Protein AF-A0A535ZVC8-F1 (afdb_monomer_lite)

Structure (mmCIF, N/CA/C/O backbone):
data_AF-A0A535ZVC8-F1
#
_entry.id   AF-A0A535ZVC8-F1
#
loop_
_atom_site.group_PDB
_atom_site.id
_atom_site.type_symbol
_atom_site.label_atom_id
_atom_site.label_alt_id
_atom_site.label_comp_id
_atom_site.label_asym_id
_atom_site.label_enti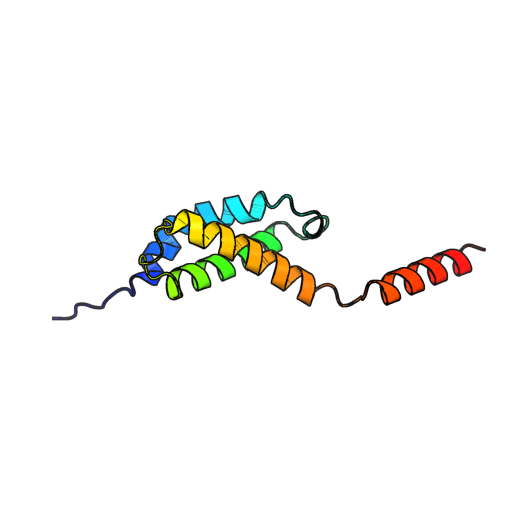ty_id
_atom_site.label_seq_id
_atom_site.pdbx_PDB_ins_code
_atom_site.Cartn_x
_atom_site.Cartn_y
_atom_site.Cartn_z
_atom_site.occupancy
_atom_site.B_iso_or_equiv
_atom_site.auth_seq_id
_atom_site.auth_comp_id
_atom_site.auth_asym_id
_atom_site.auth_atom_id
_atom_site.pdbx_PDB_model_num
ATOM 1 N N . MET A 1 1 ? -34.920 -11.542 12.411 1.00 43.00 1 MET A N 1
ATOM 2 C CA . MET A 1 1 ? -33.874 -12.585 12.354 1.00 43.00 1 MET A CA 1
ATOM 3 C C . MET A 1 1 ? -33.188 -12.516 10.999 1.00 43.00 1 MET A C 1
ATOM 5 O O . MET A 1 1 ? -33.712 -13.069 10.047 1.00 43.00 1 MET A O 1
ATOM 9 N N . ALA A 1 2 ? -32.083 -11.775 10.923 1.00 40.78 2 ALA A N 1
ATOM 10 C CA . ALA A 1 2 ? -31.003 -11.908 9.942 1.00 40.78 2 ALA A CA 1
ATOM 11 C C . ALA A 1 2 ? -29.940 -10.880 10.354 1.00 40.78 2 ALA A C 1
ATOM 13 O O . ALA A 1 2 ? -29.898 -9.765 9.845 1.00 40.78 2 ALA A O 1
ATOM 14 N N . ASP A 1 3 ? -29.157 -11.236 11.369 1.00 43.00 3 ASP A N 1
ATOM 15 C CA . ASP A 1 3 ? -27.874 -10.597 11.646 1.00 43.00 3 ASP A CA 1
ATOM 16 C C . ASP A 1 3 ? -26.942 -10.981 10.486 1.00 43.00 3 ASP A C 1
ATOM 18 O O . ASP A 1 3 ? -26.263 -12.008 10.520 1.00 43.00 3 ASP A O 1
ATOM 22 N N . SER A 1 4 ? -27.033 -10.257 9.365 1.00 41.69 4 SER A N 1
ATOM 23 C CA . SER A 1 4 ? -26.106 -10.431 8.251 1.00 41.69 4 SER A CA 1
ATOM 24 C C . SER A 1 4 ? -24.811 -9.748 8.655 1.00 41.69 4 SER A C 1
ATOM 26 O O . SER A 1 4 ? -24.599 -8.572 8.359 1.00 41.69 4 SER A O 1
ATOM 28 N N . ALA A 1 5 ? -23.998 -10.492 9.399 1.00 46.59 5 ALA A N 1
ATOM 29 C CA . ALA A 1 5 ? -22.661 -10.125 9.812 1.00 46.59 5 ALA A CA 1
ATOM 30 C C . ALA A 1 5 ? -21.904 -9.519 8.627 1.00 46.59 5 ALA A C 1
ATOM 32 O O . ALA A 1 5 ? -21.394 -10.239 7.766 1.00 46.59 5 ALA A O 1
ATOM 33 N N . VAL A 1 6 ? -21.822 -8.188 8.589 1.00 49.19 6 VAL A N 1
ATOM 34 C CA . VAL A 1 6 ? -20.789 -7.516 7.813 1.00 49.19 6 VAL A CA 1
ATOM 35 C C . VAL A 1 6 ? -19.491 -8.083 8.378 1.00 49.19 6 VAL A C 1
ATOM 37 O O . VAL A 1 6 ? -19.241 -7.942 9.582 1.00 49.19 6 VAL A O 1
ATOM 40 N N . PRO A 1 7 ? -18.695 -8.830 7.595 1.00 59.12 7 PRO A N 1
ATOM 41 C CA . PRO A 1 7 ? -17.460 -9.362 8.127 1.00 59.12 7 PRO A CA 1
ATOM 42 C C . PRO A 1 7 ? -16.654 -8.158 8.607 1.00 59.12 7 PRO A C 1
ATOM 44 O O . PRO A 1 7 ? -16.460 -7.220 7.846 1.00 59.12 7 PRO A O 1
ATOM 47 N N . VAL A 1 8 ? -16.171 -8.175 9.854 1.00 62.00 8 VAL A N 1
ATOM 48 C CA . VAL A 1 8 ? -15.422 -7.070 10.504 1.00 62.00 8 VAL A CA 1
ATOM 49 C C . VAL A 1 8 ? -14.289 -6.497 9.619 1.00 62.00 8 VAL A C 1
ATOM 51 O O . VAL A 1 8 ? -13.787 -5.398 9.849 1.00 62.00 8 VAL A O 1
ATOM 54 N N . GLY A 1 9 ? -13.859 -7.243 8.596 1.00 67.75 9 GLY A N 1
ATOM 55 C CA . GLY A 1 9 ? -12.979 -6.763 7.537 1.00 67.75 9 GLY A CA 1
ATOM 56 C C . GLY A 1 9 ? -13.546 -5.614 6.688 1.00 67.75 9 GLY A C 1
ATOM 57 O O . GLY A 1 9 ? -12.792 -4.689 6.400 1.00 67.75 9 GLY A O 1
ATOM 58 N N . ASP A 1 10 ? -14.824 -5.624 6.317 1.00 79.38 10 ASP A N 1
ATOM 59 C CA . ASP A 1 10 ? -15.406 -4.684 5.348 1.00 79.38 10 ASP A CA 1
ATOM 60 C C . ASP A 1 10 ? -15.544 -3.269 5.934 1.00 79.38 10 ASP A C 1
ATOM 62 O O . ASP A 1 10 ? -15.073 -2.306 5.324 1.00 79.38 10 ASP A O 1
ATOM 66 N N . ASP A 1 11 ? -16.017 -3.135 7.177 1.00 87.50 11 ASP A N 1
ATOM 67 C CA . ASP A 1 11 ? -16.062 -1.840 7.880 1.00 87.50 11 ASP A CA 1
ATOM 68 C C . ASP A 1 11 ? -14.666 -1.233 8.061 1.00 87.50 11 ASP A C 1
ATOM 70 O O . ASP A 1 11 ? -14.449 -0.028 7.901 1.00 87.50 11 ASP A O 1
ATOM 74 N N . ARG A 1 12 ? -13.669 -2.081 8.349 1.00 88.12 12 ARG A N 1
ATOM 75 C CA . ARG A 1 12 ? -12.271 -1.647 8.475 1.00 88.12 12 ARG A CA 1
ATOM 76 C C . ARG A 1 12 ? -11.704 -1.158 7.153 1.00 88.12 12 ARG A C 1
ATOM 78 O O . ARG A 1 12 ? -10.909 -0.218 7.173 1.00 88.12 12 ARG A O 1
ATOM 85 N N . ILE A 1 13 ? -12.084 -1.782 6.036 1.00 93.88 13 ILE A N 1
ATOM 86 C CA . ILE A 1 13 ? -11.691 -1.330 4.699 1.00 93.88 13 ILE A CA 1
ATOM 87 C C . ILE A 1 13 ? -12.246 0.072 4.480 1.00 93.88 13 ILE A C 1
ATOM 89 O O . ILE A 1 13 ? -11.455 0.988 4.263 1.00 93.88 13 ILE A O 1
ATOM 93 N N . ILE A 1 14 ? -13.562 0.255 4.622 1.00 93.94 14 ILE A N 1
ATOM 94 C CA . ILE A 1 14 ? -14.238 1.537 4.377 1.00 93.94 14 ILE A CA 1
ATOM 95 C C . ILE A 1 14 ? -13.630 2.647 5.242 1.00 93.94 14 ILE A C 1
ATOM 97 O O . ILE A 1 14 ? -13.216 3.683 4.717 1.00 93.94 14 ILE A O 1
ATOM 101 N N . ALA A 1 15 ? -13.466 2.399 6.545 1.00 93.75 15 ALA A N 1
ATOM 102 C CA . ALA A 1 15 ? -12.906 3.367 7.487 1.00 93.75 15 ALA A CA 1
ATOM 103 C C . ALA A 1 15 ? -11.455 3.790 7.170 1.00 93.75 15 ALA A C 1
ATOM 105 O O . ALA A 1 15 ? -11.014 4.849 7.611 1.00 93.75 15 ALA A O 1
ATOM 106 N N . HIS A 1 16 ? -10.699 2.988 6.408 1.00 95.94 16 HIS A N 1
ATOM 107 C CA . HIS A 1 16 ? -9.276 3.223 6.133 1.00 95.94 16 HIS A CA 1
ATOM 108 C C . HIS A 1 16 ? -8.958 3.437 4.646 1.00 95.94 16 HIS A C 1
ATOM 110 O O . HIS A 1 16 ? -7.781 3.486 4.278 1.00 95.94 16 HIS A O 1
ATOM 116 N N . LEU A 1 17 ? -9.965 3.626 3.785 1.00 95.31 17 LEU A N 1
ATOM 117 C CA . LEU A 1 17 ? -9.762 3.871 2.350 1.00 95.31 17 LEU A CA 1
ATOM 118 C C . LEU A 1 17 ? -8.871 5.094 2.090 1.00 95.31 17 LEU A C 1
ATOM 120 O O . LEU A 1 17 ? -7.844 4.992 1.415 1.00 95.31 17 LEU A O 1
ATOM 124 N N . GLN A 1 18 ? -9.223 6.246 2.671 1.00 95.94 18 GLN A N 1
ATOM 125 C CA . GLN A 1 18 ? -8.456 7.487 2.492 1.00 95.94 18 GLN A CA 1
ATOM 126 C C . GLN A 1 18 ? -7.054 7.380 3.096 1.00 95.94 18 GLN A C 1
ATOM 128 O O . GLN A 1 18 ? -6.083 7.888 2.533 1.00 95.94 18 GLN A O 1
ATOM 133 N N . PHE A 1 19 ? -6.928 6.647 4.203 1.00 95.69 19 PHE A N 1
ATOM 134 C CA . PHE A 1 19 ? -5.64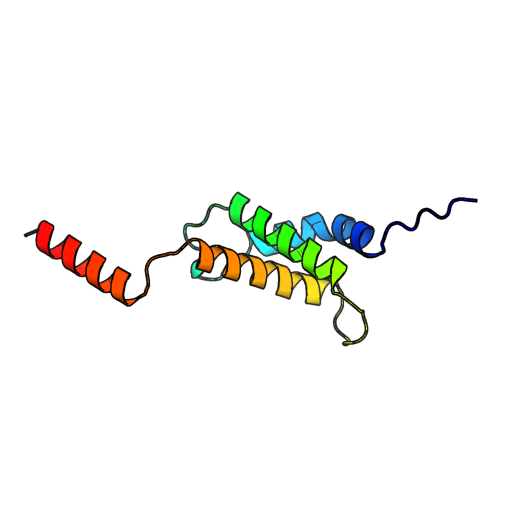3 6.347 4.815 1.00 95.69 19 PHE A CA 1
ATOM 135 C C . PHE A 1 19 ? -4.739 5.540 3.874 1.00 95.69 19 PHE A C 1
ATOM 137 O O . PHE A 1 19 ? -3.602 5.941 3.628 1.00 95.69 19 PHE A O 1
ATOM 144 N N . ALA A 1 20 ? -5.232 4.440 3.297 1.00 95.62 20 ALA A N 1
ATOM 145 C CA . ALA A 1 20 ? -4.450 3.622 2.373 1.00 95.62 20 ALA A CA 1
ATOM 146 C C . ALA A 1 20 ? -4.072 4.394 1.105 1.00 95.62 20 ALA A C 1
ATOM 148 O O . ALA A 1 20 ? -2.921 4.321 0.673 1.00 95.62 20 ALA A O 1
ATOM 149 N N . ARG A 1 21 ? -4.992 5.207 0.566 1.00 96.38 21 ARG A N 1
ATOM 150 C CA . ARG A 1 21 ? -4.704 6.096 -0.567 1.00 96.38 21 ARG A CA 1
ATOM 151 C C . ARG A 1 21 ? -3.592 7.090 -0.236 1.00 96.38 21 ARG A C 1
ATOM 153 O O . ARG A 1 21 ? -2.689 7.282 -1.050 1.00 96.38 21 ARG A O 1
ATOM 160 N N . ALA A 1 22 ? -3.619 7.693 0.952 1.00 95.81 22 ALA A N 1
ATOM 161 C CA . ALA A 1 22 ? -2.582 8.618 1.400 1.00 95.81 22 ALA A CA 1
ATOM 162 C C . ALA A 1 22 ? -1.225 7.922 1.594 1.00 95.81 22 ALA A C 1
ATOM 164 O O . ALA A 1 22 ? -0.205 8.451 1.154 1.00 95.81 22 ALA A O 1
ATOM 165 N N . VAL A 1 23 ? -1.204 6.730 2.203 1.00 95.00 23 VAL A N 1
ATOM 166 C CA . VAL A 1 23 ? 0.021 5.931 2.372 1.00 95.00 23 VAL A CA 1
ATOM 167 C C . VAL A 1 23 ? 0.620 5.570 1.014 1.00 95.00 23 VAL A C 1
ATOM 169 O O . VAL A 1 23 ? 1.817 5.763 0.818 1.00 95.00 23 VAL A O 1
ATOM 172 N N . ALA A 1 24 ? -0.202 5.102 0.074 1.00 94.06 24 ALA A N 1
ATOM 173 C CA . ALA A 1 24 ? 0.233 4.745 -1.270 1.00 94.06 24 ALA A CA 1
ATOM 174 C C . ALA A 1 24 ? 0.783 5.956 -2.037 1.00 94.06 24 ALA A C 1
ATOM 176 O O . ALA A 1 24 ? 1.917 5.915 -2.510 1.00 94.06 24 ALA A O 1
ATOM 177 N N . SER A 1 25 ? 0.028 7.062 -2.059 1.00 89.81 25 SER A N 1
ATOM 178 C CA . SER A 1 25 ? 0.389 8.303 -2.767 1.00 89.81 25 SER A CA 1
ATOM 179 C C . SER A 1 25 ? 1.685 8.940 -2.258 1.00 89.81 25 SER A C 1
ATOM 181 O O . SER A 1 25 ? 2.345 9.660 -2.998 1.00 89.81 25 SER A O 1
ATOM 183 N N . ARG A 1 26 ? 2.030 8.720 -0.983 1.00 88.00 26 ARG A N 1
ATOM 184 C CA . ARG A 1 26 ? 3.226 9.273 -0.327 1.00 88.00 26 ARG A CA 1
ATOM 185 C C . ARG A 1 26 ? 4.365 8.256 -0.229 1.00 88.00 26 ARG A C 1
ATOM 187 O O . ARG A 1 26 ? 5.265 8.425 0.591 1.00 88.00 26 ARG A O 1
ATOM 194 N N . SER A 1 27 ? 4.324 7.172 -1.003 1.00 83.88 27 SER A N 1
ATOM 195 C CA . SE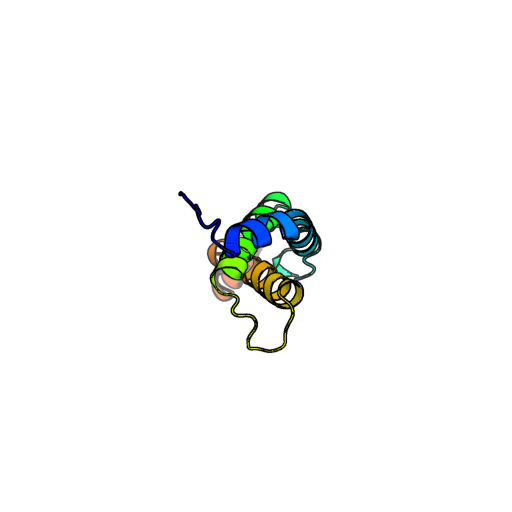R A 1 27 ? 5.373 6.152 -0.966 1.00 83.88 27 SER A CA 1
ATOM 196 C C . SER A 1 27 ? 6.690 6.724 -1.494 1.00 83.88 27 SER A C 1
ATOM 198 O O . SER A 1 27 ? 6.847 6.935 -2.689 1.00 83.88 27 SER A O 1
ATOM 200 N N . ILE A 1 28 ? 7.641 6.960 -0.588 1.00 81.81 28 ILE A N 1
ATOM 201 C CA . ILE A 1 28 ? 8.958 7.547 -0.892 1.00 81.81 28 ILE A CA 1
ATOM 202 C C . ILE A 1 28 ? 10.027 6.512 -1.281 1.00 81.81 28 ILE A C 1
ATOM 204 O O . ILE A 1 28 ? 11.192 6.875 -1.449 1.00 81.81 28 ILE A O 1
ATOM 208 N N . ASP A 1 29 ? 9.673 5.224 -1.391 1.00 88.50 29 ASP A N 1
ATOM 209 C CA . ASP A 1 29 ? 10.639 4.193 -1.784 1.00 88.50 29 ASP A CA 1
ATOM 210 C C . ASP A 1 29 ? 11.178 4.503 -3.193 1.00 88.50 29 ASP A C 1
ATOM 212 O O . ASP A 1 29 ? 10.385 4.771 -4.101 1.00 88.50 29 ASP A O 1
ATOM 216 N N . PRO A 1 30 ? 12.504 4.457 -3.419 1.00 85.19 30 PRO A N 1
ATOM 217 C CA . PRO A 1 30 ? 13.085 4.729 -4.730 1.00 85.19 30 PRO A CA 1
ATOM 218 C C . PRO A 1 30 ? 12.520 3.865 -5.861 1.00 85.19 30 PRO A C 1
ATOM 220 O O . PRO A 1 30 ? 12.529 4.307 -7.005 1.00 85.19 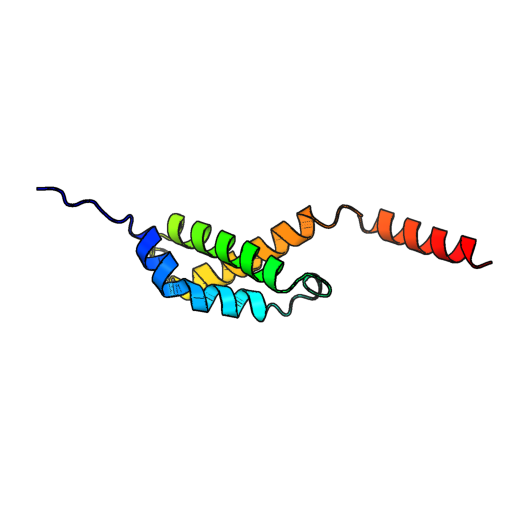30 PRO A O 1
ATOM 223 N N . ARG A 1 31 ? 12.013 2.662 -5.562 1.00 82.94 31 ARG A N 1
ATOM 224 C CA . ARG A 1 31 ? 11.395 1.763 -6.550 1.00 82.94 31 ARG A CA 1
ATOM 225 C C . ARG A 1 31 ? 10.048 2.266 -7.056 1.00 82.94 31 ARG A C 1
ATOM 227 O O . ARG A 1 31 ? 9.633 1.864 -8.132 1.00 82.94 31 ARG A O 1
ATOM 234 N N . CYS A 1 32 ? 9.384 3.148 -6.312 1.00 83.88 32 CYS A N 1
ATOM 235 C CA . CYS A 1 32 ? 8.154 3.792 -6.761 1.00 83.88 32 CYS A CA 1
ATOM 236 C C . CYS A 1 32 ? 8.423 4.930 -7.761 1.00 83.88 32 CYS A C 1
ATOM 238 O O . CYS A 1 32 ? 7.479 5.473 -8.331 1.00 83.88 32 CYS A O 1
ATOM 240 N N . ARG A 1 33 ? 9.688 5.329 -7.981 1.00 83.00 33 ARG A N 1
ATOM 241 C CA . ARG A 1 33 ? 10.027 6.379 -8.951 1.00 83.00 33 ARG A CA 1
ATOM 242 C C . ARG A 1 33 ? 9.695 5.904 -10.366 1.00 83.00 33 ARG A C 1
ATOM 244 O O . ARG A 1 33 ? 10.216 4.890 -10.811 1.00 83.00 33 ARG A O 1
ATOM 251 N N . GLY A 1 34 ? 8.862 6.673 -11.064 1.00 82.06 34 GLY A N 1
ATOM 252 C CA . GLY A 1 34 ? 8.429 6.376 -12.432 1.00 82.06 34 GLY A CA 1
ATOM 253 C C . GLY A 1 34 ? 7.191 5.480 -12.534 1.00 82.06 34 GLY A C 1
ATOM 254 O O . GLY A 1 34 ? 6.712 5.266 -13.641 1.00 82.06 34 GLY A O 1
ATOM 255 N N . ALA A 1 35 ? 6.652 4.986 -11.415 1.00 85.25 35 ALA A N 1
ATOM 256 C CA . ALA A 1 35 ? 5.364 4.299 -11.408 1.00 85.25 35 ALA A CA 1
ATOM 257 C C . ALA A 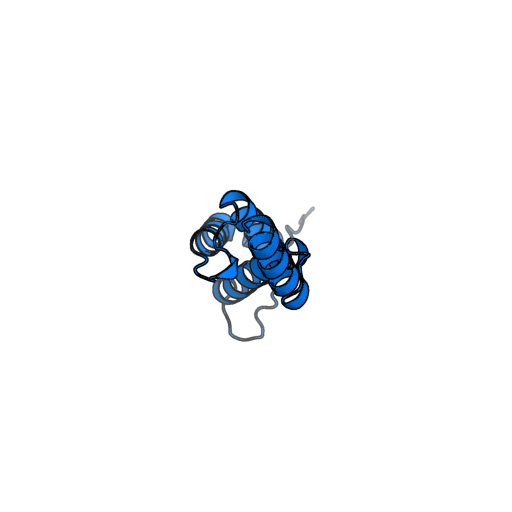1 35 ? 4.204 5.306 -11.467 1.00 85.25 35 ALA A C 1
ATOM 259 O O . ALA A 1 35 ? 4.293 6.387 -10.876 1.00 85.25 35 ALA A O 1
ATOM 260 N N . ASP A 1 36 ? 3.110 4.936 -12.139 1.00 86.31 36 ASP A N 1
ATOM 261 C CA . ASP A 1 36 ? 1.885 5.735 -12.141 1.00 86.31 36 ASP A CA 1
ATOM 262 C C . ASP A 1 36 ? 1.321 5.823 -10.716 1.00 86.31 36 ASP A C 1
ATOM 264 O O . ASP A 1 36 ? 1.232 4.840 -9.975 1.00 86.31 36 ASP A O 1
ATOM 268 N N . ARG A 1 37 ? 0.934 7.033 -10.318 1.00 87.62 37 ARG A N 1
ATOM 269 C CA . ARG A 1 37 ? 0.354 7.299 -9.008 1.00 87.62 37 ARG A CA 1
ATOM 270 C C . ARG A 1 37 ? -0.936 6.510 -8.778 1.00 87.62 37 ARG A C 1
ATOM 272 O O . ARG A 1 37 ? -1.151 6.049 -7.657 1.00 87.62 37 ARG A O 1
ATOM 279 N N . GLU A 1 38 ? -1.788 6.357 -9.786 1.00 90.06 38 GLU A N 1
ATOM 280 C CA . GLU A 1 38 ? -3.039 5.607 -9.639 1.00 90.06 38 GLU A CA 1
ATOM 281 C C . GLU A 1 38 ? -2.791 4.089 -9.566 1.00 90.06 38 GLU A C 1
ATOM 283 O O . GLU A 1 38 ? -3.469 3.412 -8.792 1.00 90.06 38 GLU A O 1
ATOM 288 N N . ASP A 1 39 ? -1.742 3.566 -10.217 1.00 90.75 39 ASP A N 1
ATOM 289 C CA . ASP A 1 39 ? -1.295 2.175 -10.024 1.00 90.75 39 ASP A CA 1
ATOM 290 C C . ASP A 1 39 ? -0.834 1.930 -8.577 1.00 90.75 39 ASP A C 1
ATOM 292 O O . ASP A 1 39 ? -1.249 0.962 -7.932 1.00 90.75 39 ASP A O 1
ATOM 296 N N . LEU A 1 40 ? -0.020 2.840 -8.023 1.00 92.62 40 LEU A N 1
ATOM 297 C CA . LEU A 1 40 ? 0.429 2.755 -6.628 1.00 92.62 40 LEU A CA 1
ATOM 298 C C . LEU A 1 40 ? -0.760 2.742 -5.660 1.00 92.62 40 LEU A C 1
ATOM 300 O O . LEU A 1 40 ? -0.773 1.972 -4.695 1.00 92.62 40 LEU A O 1
ATOM 304 N N . ILE A 1 41 ? -1.766 3.585 -5.914 1.00 95.62 41 ILE A N 1
ATOM 305 C CA . ILE A 1 41 ? -3.001 3.625 -5.127 1.00 95.62 41 ILE A CA 1
ATOM 306 C C . ILE A 1 41 ? -3.753 2.301 -5.247 1.00 95.62 41 ILE A C 1
ATOM 308 O O . ILE A 1 41 ? -4.129 1.743 -4.216 1.00 95.62 41 ILE A O 1
ATOM 312 N N . ALA A 1 42 ? -3.931 1.771 -6.458 1.00 94.31 42 ALA A N 1
ATOM 313 C CA . ALA A 1 42 ? -4.631 0.512 -6.685 1.00 94.31 42 ALA A CA 1
ATOM 314 C C . ALA A 1 42 ? -3.975 -0.652 -5.923 1.00 94.31 42 ALA A C 1
ATOM 316 O O . ALA A 1 42 ? -4.646 -1.352 -5.159 1.00 94.31 42 ALA A O 1
ATOM 317 N N . TRP A 1 43 ? -2.652 -0.817 -6.025 1.00 96.31 43 TRP A N 1
ATOM 318 C CA . TRP A 1 43 ? -1.926 -1.834 -5.251 1.00 96.31 43 TRP A CA 1
ATOM 319 C C . TRP A 1 43 ? -2.014 -1.588 -3.749 1.00 96.31 43 TRP A C 1
ATOM 321 O O . TRP A 1 43 ? -2.167 -2.527 -2.964 1.00 96.31 43 TRP A O 1
ATOM 331 N N . GLY A 1 44 ? -1.971 -0.324 -3.332 1.00 96.56 44 GLY A N 1
ATOM 332 C CA . GLY A 1 44 ? -2.163 0.046 -1.940 1.00 96.56 44 GLY A CA 1
ATOM 333 C C . GLY A 1 44 ? -3.521 -0.398 -1.392 1.00 96.56 44 GLY A C 1
ATOM 334 O O . GLY A 1 44 ? -3.585 -0.978 -0.307 1.00 96.56 44 GLY A O 1
ATOM 335 N N . LEU A 1 45 ? -4.598 -0.201 -2.154 1.00 96.94 45 LEU A N 1
ATOM 336 C CA . LEU A 1 45 ? -5.946 -0.642 -1.786 1.00 96.94 45 LEU A CA 1
ATOM 337 C C . LEU A 1 45 ? -6.047 -2.170 -1.700 1.00 96.94 45 LEU A C 1
ATOM 339 O O . LEU A 1 45 ? -6.625 -2.688 -0.744 1.00 96.94 45 LEU A O 1
ATOM 343 N N . VAL A 1 46 ? -5.403 -2.907 -2.609 1.00 96.94 46 VAL A N 1
ATOM 344 C CA . VAL A 1 46 ? -5.289 -4.375 -2.501 1.00 96.94 46 VAL A CA 1
ATOM 345 C C . VAL A 1 46 ? -4.603 -4.772 -1.187 1.00 96.94 46 VAL A C 1
ATOM 347 O O . VAL A 1 46 ? -5.070 -5.669 -0.477 1.00 96.94 46 VAL A O 1
ATOM 350 N N . GLY A 1 47 ? -3.530 -4.072 -0.812 1.00 96.38 47 GLY A N 1
ATOM 351 C CA . GLY A 1 47 ? -2.827 -4.288 0.453 1.00 96.38 47 GLY A CA 1
ATOM 352 C C . GLY A 1 47 ? -3.703 -4.015 1.680 1.00 96.38 47 GLY A C 1
ATOM 353 O O . GLY A 1 47 ? -3.631 -4.760 2.661 1.00 96.38 47 GLY A O 1
ATOM 354 N N . LEU A 1 48 ? -4.571 -2.999 1.618 1.00 97.25 48 LEU A N 1
ATOM 355 C CA . LEU A 1 48 ? -5.547 -2.698 2.669 1.00 97.25 48 LEU A CA 1
ATOM 356 C C . LEU A 1 48 ? -6.570 -3.830 2.836 1.00 97.25 48 LEU A C 1
ATOM 358 O O . LEU A 1 48 ? -6.800 -4.273 3.961 1.00 97.25 48 LEU A O 1
ATOM 362 N N . VAL A 1 49 ? -7.142 -4.334 1.740 1.00 95.88 49 VAL A N 1
ATOM 363 C CA . VAL A 1 49 ? -8.111 -5.445 1.781 1.00 95.88 49 VAL A CA 1
ATOM 364 C C . VAL A 1 49 ? -7.478 -6.685 2.414 1.00 95.88 49 VAL A C 1
ATOM 366 O O . VAL A 1 49 ? -8.056 -7.317 3.301 1.00 95.88 49 VAL A O 1
ATOM 369 N N . GLN A 1 50 ? -6.245 -7.013 2.023 1.00 94.62 50 GLN A N 1
ATOM 370 C CA . GLN A 1 50 ? -5.506 -8.112 2.641 1.00 94.62 50 GLN A CA 1
ATOM 371 C C . GLN A 1 50 ? -5.246 -7.873 4.133 1.00 94.62 50 GLN A C 1
ATOM 373 O O . GLN A 1 50 ? -5.324 -8.814 4.928 1.00 94.62 50 GLN A O 1
ATOM 378 N N . ALA A 1 51 ? -4.932 -6.634 4.522 1.00 94.88 51 ALA A N 1
ATOM 379 C CA . ALA A 1 51 ? -4.711 -6.280 5.915 1.00 94.88 51 ALA A CA 1
ATOM 380 C C . ALA A 1 51 ? -5.983 -6.478 6.748 1.00 94.88 51 ALA A C 1
ATOM 382 O O . ALA A 1 51 ? -5.927 -7.102 7.808 1.00 94.88 51 ALA A O 1
ATOM 383 N N . ALA A 1 52 ? -7.129 -6.012 6.250 1.00 94.25 52 ALA A N 1
ATOM 384 C CA . ALA A 1 52 ? -8.419 -6.137 6.921 1.00 94.25 52 ALA A CA 1
ATOM 385 C C . ALA A 1 52 ? -8.806 -7.600 7.177 1.00 94.25 52 ALA A C 1
ATOM 387 O O . ALA A 1 52 ? -9.244 -7.940 8.276 1.00 94.25 52 ALA A O 1
ATOM 388 N N . ARG A 1 53 ? -8.547 -8.485 6.206 1.00 91.62 53 ARG A N 1
ATOM 389 C CA . ARG A 1 53 ? -8.825 -9.927 6.322 1.00 91.62 53 ARG A CA 1
ATOM 390 C C . ARG A 1 53 ? -7.909 -10.646 7.317 1.00 91.62 53 ARG A C 1
ATOM 392 O O . ARG A 1 53 ? -8.341 -11.580 7.997 1.00 91.62 53 ARG A O 1
ATOM 399 N N . ARG A 1 54 ? -6.635 -10.243 7.400 1.00 90.81 54 ARG A N 1
ATOM 400 C CA . ARG A 1 54 ? -5.592 -10.956 8.167 1.00 90.81 54 ARG A CA 1
ATOM 401 C C . ARG A 1 54 ? -5.320 -10.386 9.558 1.00 90.81 54 ARG A C 1
ATOM 403 O O . ARG A 1 54 ? -4.683 -11.060 10.364 1.00 90.81 54 ARG A O 1
ATOM 410 N N . TYR A 1 55 ? -5.767 -9.170 9.857 1.00 91.50 55 TYR A N 1
ATOM 411 C CA . TYR A 1 55 ? -5.552 -8.567 11.168 1.00 91.50 55 TYR A CA 1
ATOM 412 C C . TYR A 1 55 ? -6.357 -9.294 12.257 1.00 91.50 55 TYR A C 1
ATOM 414 O O . TYR A 1 55 ? -7.532 -9.623 12.071 1.00 91.50 55 TYR A O 1
ATOM 422 N N . ARG A 1 56 ? -5.706 -9.560 13.395 1.00 86.94 56 ARG A N 1
ATOM 423 C CA . ARG A 1 56 ? -6.275 -10.304 14.532 1.00 86.94 56 ARG A CA 1
ATOM 424 C C . ARG A 1 56 ? -6.236 -9.545 15.864 1.00 86.94 56 ARG A C 1
ATOM 426 O O . ARG A 1 56 ? -6.786 -10.040 16.831 1.00 86.94 56 ARG A O 1
ATOM 433 N N . GLY A 1 57 ? -5.668 -8.333 15.913 1.00 83.12 57 GLY A N 1
ATOM 434 C CA . GLY A 1 57 ? -5.681 -7.477 17.117 1.00 83.12 57 GLY A CA 1
ATOM 435 C C . GLY A 1 57 ? -4.823 -7.958 18.295 1.00 83.12 57 GLY A C 1
ATOM 436 O O . GLY A 1 57 ? -4.646 -7.230 19.260 1.00 83.12 57 GLY A O 1
ATOM 437 N N . ASP A 1 58 ? -4.238 -9.143 18.187 1.00 74.19 58 ASP A N 1
ATOM 438 C CA . ASP A 1 58 ? -3.514 -9.887 19.219 1.00 74.19 58 ASP A CA 1
ATOM 439 C C . ASP A 1 58 ? -2.039 -9.483 19.376 1.00 74.19 58 ASP A C 1
ATOM 441 O O . ASP A 1 58 ? -1.407 -9.790 20.380 1.00 74.19 58 ASP A O 1
ATOM 445 N N . ARG A 1 59 ? -1.467 -8.779 18.391 1.00 72.62 59 ARG A N 1
ATOM 446 C CA . ARG A 1 59 ? -0.024 -8.459 18.338 1.00 72.62 59 ARG A CA 1
ATOM 447 C C . ARG A 1 59 ? 0.338 -7.038 18.790 1.00 72.62 59 ARG A C 1
ATOM 449 O O . ARG A 1 59 ? 1.375 -6.525 18.381 1.00 72.62 59 ARG A O 1
ATOM 456 N N . GLY A 1 60 ? -0.526 -6.362 19.550 1.00 77.81 60 GLY A N 1
ATOM 457 C CA . GLY A 1 60 ? -0.252 -5.043 20.153 1.00 77.81 60 GLY A CA 1
ATOM 458 C C . GLY A 1 60 ? -0.168 -3.839 19.196 1.00 77.81 60 GLY A C 1
ATOM 459 O O . GLY A 1 60 ? -0.202 -2.698 19.645 1.00 77.81 60 GLY A O 1
ATOM 460 N N . ALA A 1 61 ? -0.101 -4.046 17.878 1.00 86.88 61 ALA A N 1
ATOM 461 C CA . ALA A 1 61 ? -0.149 -2.967 16.891 1.00 86.88 61 ALA A CA 1
ATOM 462 C C . ALA A 1 61 ? -1.596 -2.623 16.513 1.00 86.88 61 ALA A C 1
ATOM 464 O O . ALA A 1 61 ? -2.393 -3.526 16.249 1.00 86.88 61 ALA A O 1
ATOM 465 N N . SER A 1 62 ? -1.922 -1.330 16.400 1.00 91.50 62 SER A N 1
ATOM 466 C CA . SER A 1 62 ? -3.220 -0.884 15.878 1.00 91.50 62 SER A CA 1
ATOM 467 C C . SER A 1 62 ? -3.430 -1.348 14.432 1.00 91.50 62 SER A C 1
ATOM 469 O O . SER A 1 62 ? -2.472 -1.573 13.682 1.00 91.50 62 SER A O 1
ATOM 471 N N . PHE A 1 63 ? -4.693 -1.462 14.010 1.00 92.19 63 PHE A N 1
ATOM 472 C CA . PHE A 1 63 ? -5.006 -1.827 12.628 1.00 92.19 63 PHE A CA 1
ATOM 473 C C . PHE A 1 63 ? -4.354 -0.867 11.624 1.00 92.19 63 PHE A C 1
ATOM 475 O O . PHE A 1 63 ? -3.755 -1.331 10.661 1.00 92.19 63 PHE A O 1
ATOM 482 N N . GLY A 1 64 ? -4.383 0.447 11.876 1.00 93.88 64 GLY A N 1
ATOM 483 C CA . GLY A 1 64 ? -3.751 1.443 11.005 1.00 93.88 64 GLY A CA 1
ATOM 484 C C . GLY A 1 64 ? -2.245 1.219 10.830 1.00 93.88 64 GLY A C 1
ATOM 485 O O . GLY A 1 64 ? -1.740 1.248 9.706 1.00 93.88 64 GLY A O 1
ATOM 486 N N . ALA A 1 65 ? -1.526 0.906 11.914 1.00 94.12 65 ALA A N 1
ATOM 487 C CA . ALA A 1 65 ? -0.099 0.587 11.846 1.00 94.12 65 ALA A CA 1
ATOM 488 C C . ALA A 1 65 ? 0.163 -0.691 11.025 1.00 94.12 65 ALA A C 1
ATOM 490 O O . ALA A 1 65 ? 1.043 -0.716 10.157 1.00 94.12 65 ALA A O 1
ATOM 491 N N . TYR A 1 66 ? -0.640 -1.735 11.246 1.00 94.56 66 TYR A N 1
ATOM 492 C CA . TYR A 1 66 ? -0.566 -2.983 10.484 1.00 94.56 66 TYR A CA 1
ATOM 493 C C . TYR A 1 66 ? -0.887 -2.777 8.993 1.00 94.56 66 TYR A C 1
ATOM 495 O O . TYR A 1 66 ? -0.147 -3.243 8.119 1.00 94.56 66 TYR A O 1
ATOM 503 N N . ALA A 1 67 ? -1.951 -2.032 8.696 1.00 95.69 67 ALA A N 1
ATOM 504 C CA . ALA A 1 67 ? -2.400 -1.714 7.350 1.00 95.69 67 ALA A CA 1
ATOM 505 C C . ALA A 1 67 ? -1.346 -0.905 6.589 1.00 95.69 67 ALA A C 1
ATOM 507 O O . ALA A 1 67 ? -1.006 -1.279 5.472 1.00 95.69 67 ALA A O 1
ATOM 508 N N . ALA A 1 68 ? -0.736 0.120 7.195 1.00 95.88 68 ALA A N 1
ATOM 509 C CA . ALA A 1 68 ? 0.324 0.893 6.541 1.00 95.88 68 ALA A CA 1
ATOM 510 C C . ALA A 1 68 ? 1.508 0.021 6.104 1.00 95.88 68 ALA A C 1
ATOM 512 O O . ALA A 1 68 ? 2.045 0.201 5.010 1.00 95.88 68 ALA A O 1
ATOM 513 N N . ARG A 1 69 ? 1.918 -0.944 6.939 1.00 95.38 69 ARG A N 1
ATOM 514 C CA . ARG A 1 69 ? 2.973 -1.898 6.571 1.00 95.38 69 ARG A CA 1
ATOM 515 C C . ARG A 1 69 ? 2.546 -2.775 5.394 1.00 95.38 69 ARG A C 1
ATOM 517 O O . ARG A 1 69 ? 3.354 -3.018 4.501 1.00 95.38 69 ARG A O 1
ATOM 524 N N . ARG A 1 70 ? 1.293 -3.236 5.371 1.00 95.69 70 ARG A N 1
ATOM 525 C CA . ARG A 1 70 ? 0.778 -4.093 4.295 1.00 95.69 70 ARG A CA 1
ATOM 526 C C . ARG A 1 70 ? 0.542 -3.373 2.975 1.00 95.69 70 ARG A C 1
ATOM 528 O O . ARG A 1 70 ? 0.912 -3.927 1.948 1.00 95.69 70 ARG A O 1
ATOM 535 N N . VAL A 1 71 ? 0.024 -2.151 3.008 1.00 97.38 71 VAL A N 1
ATOM 536 C CA . VAL A 1 71 ? -0.123 -1.268 1.841 1.00 97.38 71 VAL A CA 1
ATOM 537 C C . VAL A 1 71 ? 1.233 -1.080 1.154 1.00 97.38 71 VAL A C 1
ATOM 539 O O . VAL A 1 71 ? 1.365 -1.358 -0.033 1.00 97.38 71 VAL A O 1
ATOM 542 N N . ARG A 1 72 ? 2.273 -0.698 1.911 1.00 96.69 72 ARG A N 1
ATOM 543 C CA . ARG A 1 72 ? 3.629 -0.519 1.361 1.00 96.69 72 ARG A CA 1
ATOM 544 C C . ARG A 1 72 ? 4.216 -1.820 0.819 1.00 96.69 72 ARG A C 1
ATOM 546 O O . ARG A 1 72 ? 4.806 -1.812 -0.252 1.00 96.69 72 ARG A O 1
ATOM 553 N N . GLY A 1 73 ? 4.043 -2.927 1.544 1.00 95.81 73 GLY A N 1
ATOM 554 C CA . GLY A 1 73 ? 4.499 -4.242 1.090 1.00 95.81 73 GLY A CA 1
ATOM 555 C C . GLY A 1 73 ? 3.882 -4.630 -0.253 1.00 95.81 73 GLY A C 1
ATOM 556 O O . GLY A 1 73 ? 4.613 -4.950 -1.179 1.00 95.81 73 GLY A O 1
ATOM 557 N N . GLN A 1 74 ? 2.560 -4.488 -0.384 1.00 97.31 74 GLN A N 1
ATOM 558 C CA . GLN A 1 74 ? 1.844 -4.826 -1.614 1.00 97.31 74 GLN A CA 1
ATOM 559 C C . GLN A 1 74 ? 2.308 -3.991 -2.815 1.00 97.31 74 GLN A C 1
ATOM 561 O O . GLN A 1 74 ? 2.443 -4.528 -3.909 1.00 97.31 74 GLN A O 1
ATOM 566 N N . ILE A 1 75 ? 2.581 -2.698 -2.616 1.00 95.75 75 ILE A N 1
ATOM 567 C CA . ILE A 1 75 ? 3.133 -1.826 -3.663 1.00 95.75 75 ILE A CA 1
ATOM 568 C C . ILE A 1 75 ? 4.499 -2.337 -4.130 1.00 95.75 75 ILE A C 1
ATOM 570 O O . ILE A 1 75 ? 4.741 -2.455 -5.327 1.00 95.75 75 ILE A O 1
ATOM 574 N N . LEU A 1 76 ? 5.394 -2.661 -3.194 1.00 94.19 76 LEU A N 1
ATOM 575 C CA . LEU A 1 76 ? 6.731 -3.153 -3.530 1.00 94.19 76 LEU A CA 1
ATOM 576 C C . LEU A 1 76 ? 6.690 -4.515 -4.223 1.00 94.19 76 LEU A C 1
ATOM 578 O O . LEU A 1 76 ? 7.491 -4.759 -5.122 1.00 94.19 76 LEU A O 1
ATOM 582 N N . ASP A 1 77 ? 5.775 -5.388 -3.814 1.00 94.06 77 ASP A N 1
ATOM 583 C CA . ASP A 1 77 ? 5.598 -6.699 -4.432 1.00 94.06 77 ASP A CA 1
ATOM 584 C C . ASP A 1 77 ? 5.078 -6.558 -5.871 1.00 94.06 77 ASP A C 1
ATOM 586 O O . ASP A 1 77 ? 5.660 -7.144 -6.782 1.00 94.06 77 ASP A O 1
ATOM 590 N N . ALA A 1 78 ? 4.093 -5.687 -6.109 1.00 92.50 78 ALA A N 1
ATOM 591 C CA . ALA A 1 78 ? 3.580 -5.413 -7.452 1.00 92.50 78 ALA A CA 1
ATOM 592 C C . ALA A 1 78 ? 4.625 -4.755 -8.377 1.00 92.50 78 ALA A C 1
ATOM 594 O O . ALA A 1 78 ? 4.725 -5.099 -9.554 1.00 92.50 78 ALA A O 1
ATOM 595 N N . LEU A 1 79 ? 5.454 -3.848 -7.846 1.00 90.19 79 LEU A N 1
ATOM 596 C CA . LEU A 1 79 ? 6.564 -3.248 -8.597 1.00 90.19 79 LEU A CA 1
ATOM 597 C C . LEU A 1 79 ? 7.622 -4.280 -9.000 1.00 90.19 79 LEU A C 1
ATOM 599 O O . LEU A 1 79 ? 8.185 -4.183 -10.086 1.00 90.19 79 LEU A O 1
ATOM 603 N N . ARG A 1 80 ? 7.900 -5.269 -8.142 1.00 87.38 80 ARG A N 1
ATOM 604 C CA . ARG A 1 80 ? 8.831 -6.362 -8.467 1.00 87.38 80 ARG A CA 1
ATOM 605 C C . ARG A 1 80 ? 8.281 -7.263 -9.562 1.00 87.38 80 ARG A C 1
ATOM 607 O O . ARG A 1 80 ? 9.042 -7.671 -10.427 1.00 87.38 80 ARG A O 1
ATOM 614 N N . GLU A 1 81 ? 6.987 -7.562 -9.519 1.00 85.75 81 GLU A N 1
ATOM 615 C CA . GLU A 1 81 ? 6.320 -8.386 -10.530 1.00 85.75 81 GLU A CA 1
ATOM 616 C C . GLU A 1 81 ? 6.277 -7.689 -11.901 1.00 85.75 81 GLU A C 1
ATOM 618 O O . GLU A 1 81 ? 6.434 -8.340 -12.931 1.00 85.75 81 GLU A O 1
ATOM 623 N N . ARG A 1 82 ? 6.147 -6.354 -11.920 1.00 74.94 82 ARG A N 1
ATOM 624 C CA . ARG A 1 82 ? 6.157 -5.544 -13.149 1.00 74.94 82 ARG A CA 1
ATOM 625 C C . ARG A 1 82 ? 7.543 -5.211 -13.720 1.00 74.94 82 ARG A C 1
ATOM 627 O O . ARG A 1 82 ? 7.597 -4.722 -14.845 1.00 74.94 82 ARG A O 1
ATOM 634 N N . ASP A 1 83 ? 8.641 -5.432 -12.996 1.00 68.50 83 ASP A N 1
ATOM 635 C CA . ASP A 1 83 ? 10.014 -5.160 -13.461 1.00 68.50 83 ASP A CA 1
ATOM 636 C C . ASP A 1 83 ? 10.720 -6.481 -13.842 1.00 68.50 83 ASP A C 1
ATOM 638 O O . ASP A 1 83 ? 11.449 -7.053 -13.026 1.00 68.50 83 ASP A O 1
ATOM 642 N N . PRO A 1 84 ? 10.521 -7.002 -15.072 1.00 59.16 84 PRO A N 1
ATOM 643 C CA . PRO A 1 84 ? 11.037 -8.311 -15.476 1.00 59.16 84 PRO A CA 1
ATOM 644 C C . PRO A 1 84 ? 12.560 -8.337 -15.674 1.00 59.16 84 PRO A C 1
ATOM 646 O O . PRO A 1 84 ? 13.150 -9.409 -15.820 1.00 59.16 84 PRO A O 1
ATOM 649 N N . LEU A 1 85 ? 13.234 -7.182 -15.710 1.00 60.81 85 LEU A N 1
ATOM 650 C CA . LEU A 1 85 ? 14.656 -7.125 -16.036 1.00 60.81 85 LEU A CA 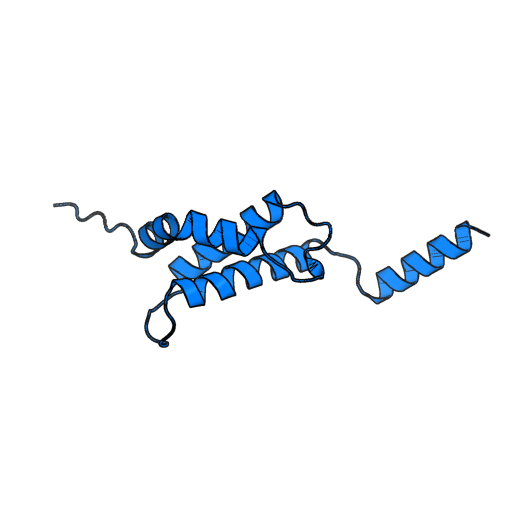1
ATOM 651 C C . LEU A 1 85 ? 15.504 -7.268 -14.781 1.00 60.81 85 LEU A C 1
ATOM 653 O O . LEU A 1 85 ? 15.631 -6.340 -13.997 1.00 60.81 85 LEU A O 1
ATOM 657 N N . THR A 1 86 ? 16.194 -8.387 -14.604 1.00 63.25 86 THR A N 1
ATOM 658 C CA . THR A 1 86 ? 17.163 -8.567 -13.509 1.00 63.25 86 THR A CA 1
ATOM 659 C C . THR A 1 86 ? 18.296 -7.519 -13.547 1.00 63.25 86 THR A C 1
ATOM 661 O O . THR A 1 86 ? 18.531 -6.849 -14.554 1.00 63.25 86 THR A O 1
ATOM 664 N N . ARG A 1 87 ? 19.049 -7.347 -12.446 1.00 64.00 87 ARG A N 1
ATOM 665 C CA . ARG A 1 87 ? 20.184 -6.394 -12.387 1.00 64.00 87 ARG A CA 1
ATOM 666 C C . ARG A 1 87 ? 21.229 -6.661 -13.482 1.00 64.00 87 ARG A C 1
ATOM 668 O O . ARG A 1 87 ? 21.799 -5.713 -14.020 1.00 64.00 87 ARG A O 1
ATOM 675 N N . SER A 1 88 ? 21.468 -7.930 -13.816 1.00 67.19 88 SER A N 1
ATOM 676 C CA . SER A 1 88 ? 22.343 -8.343 -14.918 1.00 67.19 88 SER A CA 1
ATOM 677 C C . SER A 1 88 ? 21.747 -7.985 -16.278 1.00 67.19 88 SER A C 1
ATOM 679 O O . SER A 1 88 ? 22.458 -7.401 -17.091 1.00 67.19 88 SER A O 1
ATOM 681 N N . ALA A 1 89 ? 20.447 -8.214 -16.490 1.00 68.12 89 ALA A N 1
ATOM 682 C CA . ALA A 1 89 ? 19.751 -7.795 -17.707 1.00 68.12 89 ALA A CA 1
ATOM 683 C C . ALA A 1 89 ? 19.791 -6.267 -17.893 1.00 68.12 89 ALA A C 1
ATOM 685 O O . ALA A 1 89 ? 20.058 -5.782 -18.987 1.00 68.12 89 ALA A O 1
ATOM 686 N N . ARG A 1 90 ? 19.658 -5.492 -16.807 1.00 76.56 90 ARG A N 1
ATOM 687 C CA . ARG A 1 90 ? 19.845 -4.029 -16.817 1.00 76.56 90 ARG A CA 1
ATOM 688 C C . ARG A 1 90 ? 21.270 -3.607 -17.174 1.00 76.56 90 ARG A C 1
ATOM 690 O O . ARG A 1 90 ? 21.451 -2.609 -17.867 1.00 76.56 90 ARG A O 1
ATOM 697 N N . ARG A 1 91 ? 22.289 -4.339 -16.709 1.00 77.50 91 ARG A N 1
ATOM 698 C CA . ARG A 1 91 ? 23.693 -4.065 -17.061 1.00 77.50 91 ARG A CA 1
ATOM 699 C C . ARG A 1 91 ? 23.965 -4.382 -18.533 1.00 77.50 91 ARG A C 1
ATOM 701 O O . ARG A 1 91 ? 24.599 -3.571 -19.197 1.00 77.50 91 ARG A O 1
ATOM 708 N N . ALA A 1 92 ? 23.446 -5.505 -19.028 1.00 78.38 92 ALA A N 1
ATOM 709 C CA . ALA A 1 92 ? 23.554 -5.907 -20.428 1.00 78.38 92 ALA A CA 1
ATOM 710 C C . ALA A 1 92 ? 22.838 -4.919 -21.360 1.00 78.38 92 ALA A C 1
ATOM 712 O O . ALA A 1 92 ? 23.430 -4.461 -22.328 1.00 78.38 92 ALA A O 1
ATOM 713 N N . PHE A 1 93 ? 21.618 -4.502 -21.013 1.00 79.06 93 PHE A N 1
ATOM 714 C CA . PHE A 1 93 ? 20.857 -3.513 -21.777 1.00 79.06 93 PHE A CA 1
ATOM 715 C C . PHE A 1 93 ? 21.588 -2.166 -21.887 1.00 79.06 93 PHE A C 1
ATOM 717 O O . PHE A 1 93 ? 21.715 -1.617 -22.976 1.00 79.06 93 PHE A O 1
ATOM 724 N N . ARG A 1 94 ? 22.145 -1.655 -20.778 1.00 82.44 94 ARG A N 1
ATOM 725 C CA . ARG A 1 94 ? 22.935 -0.409 -20.792 1.00 82.44 94 ARG A CA 1
ATOM 726 C C . ARG A 1 94 ? 24.241 -0.533 -21.577 1.00 82.44 94 ARG A C 1
ATOM 728 O O . ARG A 1 94 ? 24.672 0.449 -22.168 1.00 82.44 94 ARG A O 1
ATOM 735 N N . ALA A 1 95 ? 24.890 -1.697 -21.542 1.00 83.06 95 ALA A N 1
ATOM 736 C CA . ALA A 1 95 ? 26.088 -1.946 -22.341 1.00 83.06 95 ALA A CA 1
ATOM 737 C C . ALA A 1 95 ? 25.754 -1.979 -23.839 1.00 83.06 95 ALA A C 1
ATOM 739 O O . ALA A 1 95 ? 26.472 -1.373 -24.624 1.00 83.06 95 ALA A O 1
ATOM 740 N N . ALA A 1 96 ? 24.636 -2.611 -24.207 1.00 81.38 96 ALA A N 1
ATOM 741 C CA . ALA A 1 96 ? 24.152 -2.649 -25.581 1.00 81.38 96 ALA A CA 1
ATOM 742 C C . ALA A 1 96 ? 23.803 -1.250 -26.107 1.00 81.38 96 ALA A C 1
ATOM 744 O O . ALA A 1 96 ? 24.263 -0.903 -27.180 1.00 81.38 96 ALA A O 1
ATOM 745 N N . GLN A 1 97 ? 23.084 -0.418 -25.339 1.00 84.31 97 GLN A N 1
ATOM 746 C CA . GLN A 1 97 ? 22.759 0.954 -25.767 1.00 84.31 97 GLN A CA 1
ATOM 747 C C . GLN A 1 97 ? 23.999 1.806 -26.065 1.00 84.31 97 GLN A C 1
ATOM 749 O O . GLN A 1 97 ? 24.002 2.538 -27.042 1.00 84.31 97 GLN A O 1
ATOM 754 N N . ARG A 1 98 ? 25.061 1.675 -25.260 1.00 81.00 98 ARG A N 1
ATOM 755 C CA . ARG A 1 98 ? 26.319 2.404 -25.488 1.00 81.00 98 ARG A CA 1
ATOM 756 C C . ARG A 1 98 ? 27.054 1.939 -26.739 1.00 81.00 98 ARG A C 1
ATOM 758 O O . ARG A 1 98 ? 27.684 2.749 -27.390 1.00 81.00 98 ARG A O 1
ATOM 765 N N . ALA A 1 99 ? 26.972 0.649 -27.059 1.00 77.56 99 ALA A N 1
ATOM 766 C CA . ALA A 1 99 ? 27.609 0.088 -28.247 1.00 77.56 99 ALA A CA 1
ATOM 767 C C . ALA A 1 99 ? 26.887 0.462 -29.552 1.00 77.56 99 ALA A C 1
ATOM 769 O O . ALA A 1 99 ? 27.459 0.282 -30.617 1.00 77.56 99 ALA A O 1
ATOM 770 N N . THR A 1 100 ? 25.638 0.934 -29.478 1.00 72.31 100 THR A N 1
ATOM 771 C CA . THR A 1 100 ? 24.873 1.411 -30.642 1.00 72.31 100 THR A CA 1
ATOM 772 C C . THR A 1 100 ? 25.006 2.922 -30.867 1.00 72.31 100 THR A C 1
ATOM 774 O O . THR A 1 100 ? 24.517 3.424 -31.873 1.00 72.31 100 THR A O 1
ATOM 777 N N . GLU A 1 101 ? 25.597 3.653 -29.917 1.00 60.00 101 GLU A N 1
ATOM 778 C CA . GLU A 1 101 ? 25.848 5.100 -30.008 1.00 60.00 101 GLU A CA 1
ATOM 779 C C . GLU A 1 101 ? 27.269 5.430 -30.527 1.00 60.00 101 GLU A C 1
ATOM 781 O O . GLU A 1 101 ? 27.548 6.605 -30.766 1.00 60.00 101 GLU A O 1
ATOM 786 N N . ASP A 1 102 ? 28.113 4.410 -30.751 1.00 49.34 102 ASP A N 1
ATOM 787 C CA . ASP A 1 102 ? 29.423 4.459 -31.436 1.00 49.34 102 ASP A CA 1
ATOM 788 C C . ASP A 1 102 ? 29.315 3.903 -32.872 1.00 49.34 102 ASP A C 1
ATOM 790 O O . ASP A 1 102 ? 29.984 4.455 -33.778 1.00 49.34 102 ASP A O 1
#

Sequence (102 aa):
MADSAVPVGDDRIIAHLQFARAVASRSIDPRCRGADREDLIAWGLVGLVQAARRYRGDRGASFGAYAARRVRGQILDALRERDPLTRSARRAFRAAQRATED

pLDDT: mean 83.54, std 14.68, range [40.78, 97.38]

Foldseek 3Di:
DCPPPPPQLVVQLVVCLVVLLVLQQPPPPPLCPPPDSVVSSVQSSVLSSVLSVPDDCPPPDDSSRSSSVSSNVSSVVVSVVVPPQDPVSVVVVVVVVVVVVD

Radius of gyration: 18.89 Å; chains: 1; bounding box: 63×22×52 Å

Secondary structure (DSSP, 8-state):
-------HHHHHHHHHHHHHHHHHHT---GGGTTS-HHHHHHHHHHHHHHHHHH--STTS--HHHHHHHHHHHHHHHHHHHH----HHHHHHHHHHHHHT--